Protein AF-A0A520PVX9-F1 (afdb_monomer)

Radius of gyration: 19.93 Å; Cα contacts (8 Å, |Δi|>4): 18; chains: 1; bounding box: 48×31×47 Å

Secondary structure (DSSP, 8-state):
--------TTS--TTTSPPPGGG----HHHHHHHHHHHHTSHHHHHHHHHHHHTS---HHHHHHHHHHHHHHHHHHHHHHHGGG-

Mean predicted aligned error: 12.93 Å

Sequence (85 aa):
MTTIRSRDRRLYNKDLAPTDKKKKNWGWFEIFNVWANDVQSLFGYTLAASLFLTYGLNGWAVFLAILLAGFFIMWLVNLSGAPSV

Structure (mmCIF, N/CA/C/O backbone):
data_AF-A0A520PVX9-F1
#
_entry.id   AF-A0A520PVX9-F1
#
loop_
_atom_site.group_PDB
_atom_site.id
_atom_site.type_symbol
_atom_site.label_atom_id
_atom_site.label_alt_id
_atom_site.label_comp_id
_atom_site.label_asym_id
_atom_site.label_entity_id
_atom_site.label_seq_id
_atom_site.pdbx_PDB_ins_code
_atom_site.Cartn_x
_atom_site.Cartn_y
_atom_site.Cartn_z
_atom_site.occupancy
_atom_site.B_iso_or_equiv
_atom_site.auth_seq_id
_atom_site.auth_comp_id
_atom_site.auth_asym_id
_atom_site.auth_atom_id
_atom_site.pdbx_PDB_model_num
ATOM 1 N N . MET A 1 1 ? -30.773 -9.949 14.777 1.00 38.19 1 MET A N 1
ATOM 2 C CA . MET A 1 1 ? -30.088 -10.146 16.075 1.00 38.19 1 MET A CA 1
ATOM 3 C C . MET A 1 1 ? -29.659 -11.602 16.176 1.00 38.19 1 MET A C 1
ATOM 5 O O . MET A 1 1 ? -30.451 -12.439 16.583 1.00 38.19 1 MET A O 1
ATOM 9 N N . THR A 1 2 ? -28.449 -11.929 15.731 1.00 40.97 2 THR A N 1
ATOM 10 C CA . THR A 1 2 ? -27.914 -13.297 15.777 1.00 40.97 2 THR A CA 1
ATOM 11 C C . THR A 1 2 ? -27.243 -13.515 17.131 1.00 40.97 2 THR A C 1
ATOM 13 O O . THR A 1 2 ? -26.236 -12.894 17.459 1.00 40.97 2 THR A O 1
ATOM 16 N N . THR A 1 3 ? -27.856 -14.353 17.958 1.00 48.44 3 THR A N 1
ATOM 17 C CA . THR A 1 3 ? -27.382 -14.749 19.283 1.00 48.44 3 THR A CA 1
ATOM 18 C C . THR A 1 3 ? -26.178 -15.688 19.147 1.00 48.44 3 THR A C 1
ATOM 20 O O . THR A 1 3 ? -26.309 -16.821 18.692 1.00 48.44 3 THR A O 1
ATOM 23 N N . ILE A 1 4 ? -24.984 -15.219 19.532 1.00 57.56 4 ILE A N 1
ATOM 24 C CA . ILE A 1 4 ? -23.761 -16.040 19.575 1.00 57.56 4 ILE A CA 1
ATOM 25 C C . ILE A 1 4 ? -23.955 -17.138 20.631 1.00 57.56 4 ILE A C 1
ATOM 27 O O . ILE A 1 4 ? -24.020 -16.866 21.832 1.00 57.56 4 ILE A O 1
ATOM 31 N N . ARG A 1 5 ? -24.084 -18.384 20.170 1.00 57.09 5 ARG A N 1
ATOM 32 C CA . ARG A 1 5 ? -24.328 -19.575 20.987 1.00 57.09 5 ARG A CA 1
ATOM 33 C C . ARG A 1 5 ? -22.983 -20.212 21.368 1.00 57.09 5 ARG A C 1
ATOM 35 O O . ARG A 1 5 ? -22.202 -20.556 20.494 1.00 57.09 5 ARG A O 1
ATOM 42 N N . SER A 1 6 ? -22.782 -20.401 22.674 1.00 50.53 6 SER A N 1
ATOM 43 C CA . SER A 1 6 ? -21.676 -21.121 23.334 1.00 50.53 6 SER A CA 1
ATOM 44 C C . SER A 1 6 ? -20.309 -20.413 23.397 1.00 50.53 6 SER A C 1
ATOM 46 O O . SER A 1 6 ? -19.488 -20.497 22.492 1.00 50.53 6 SER A O 1
ATOM 48 N N . ARG A 1 7 ? -20.040 -19.742 24.529 1.00 56.28 7 ARG A N 1
ATOM 49 C CA . ARG A 1 7 ? -18.688 -19.337 24.952 1.00 56.28 7 ARG A CA 1
ATOM 50 C C . ARG A 1 7 ? -18.079 -20.476 25.766 1.00 56.28 7 ARG A C 1
ATOM 52 O O . ARG A 1 7 ? -18.406 -20.618 26.945 1.00 56.28 7 ARG A O 1
ATOM 59 N N . ASP A 1 8 ? -17.194 -21.262 25.168 1.00 54.44 8 ASP A N 1
ATOM 60 C CA . ASP A 1 8 ? -16.367 -22.194 25.933 1.00 54.44 8 ASP A CA 1
ATOM 61 C C . ASP A 1 8 ? -15.470 -21.402 26.897 1.00 54.44 8 ASP A C 1
ATOM 63 O O . ASP A 1 8 ? -14.631 -20.601 26.480 1.00 54.44 8 ASP A O 1
ATOM 67 N N . ARG A 1 9 ? -15.635 -21.610 28.212 1.00 53.84 9 ARG A N 1
ATOM 68 C CA . ARG A 1 9 ? -14.879 -20.892 29.263 1.00 53.84 9 ARG A CA 1
ATOM 69 C C . ARG A 1 9 ? -13.359 -21.079 29.164 1.00 53.84 9 ARG A C 1
ATOM 71 O O . ARG A 1 9 ? -12.626 -20.306 29.768 1.00 53.84 9 ARG A O 1
ATOM 78 N N . ARG A 1 10 ? -12.887 -22.083 28.416 1.00 54.56 10 ARG A N 1
ATOM 79 C CA . ARG A 1 10 ? -11.461 -22.374 28.188 1.00 54.56 10 ARG A CA 1
ATOM 80 C C . ARG A 1 10 ? -10.803 -21.522 27.096 1.00 54.56 10 ARG A C 1
ATOM 82 O O . ARG A 1 10 ? -9.583 -21.525 27.014 1.00 54.56 10 ARG A O 1
ATOM 89 N N . LEU A 1 11 ? -11.578 -20.795 26.288 1.00 55.41 11 LEU A N 1
ATOM 90 C CA . LEU A 1 11 ? -11.079 -19.974 25.170 1.00 55.41 11 LEU A CA 1
ATOM 91 C C . LEU A 1 11 ? -11.204 -18.461 25.419 1.00 55.41 11 LEU A C 1
ATOM 93 O O . LEU A 1 11 ? -10.915 -17.660 24.535 1.00 55.41 11 LEU A O 1
ATOM 97 N N . TYR A 1 12 ? -11.626 -18.050 26.617 1.00 53.75 12 TYR A N 1
ATOM 98 C CA . TYR A 1 12 ? -11.755 -16.642 26.985 1.00 53.75 12 TYR A CA 1
ATOM 99 C C . TYR A 1 12 ? -10.576 -16.212 27.872 1.00 53.75 12 TYR A C 1
ATOM 101 O O . TYR A 1 12 ? -10.594 -16.439 29.081 1.00 53.75 12 TYR A O 1
ATOM 109 N N . ASN A 1 13 ? -9.547 -15.601 27.274 1.00 61.97 13 ASN A N 1
ATOM 110 C CA . ASN A 1 13 ? -8.453 -14.942 27.999 1.00 61.97 13 ASN A CA 1
ATOM 111 C C . ASN A 1 13 ? -8.724 -13.428 28.111 1.00 61.97 13 ASN A C 1
ATOM 113 O O . ASN A 1 13 ? -9.380 -12.856 27.242 1.00 61.97 13 ASN A O 1
ATOM 117 N N . LYS A 1 14 ? -8.200 -12.748 29.139 1.00 57.06 14 LYS A N 1
ATOM 118 C CA . LYS A 1 14 ? -8.286 -11.276 29.246 1.00 57.06 14 LYS A CA 1
ATOM 119 C C . LYS A 1 14 ? -7.575 -10.564 28.086 1.00 57.06 14 LYS A C 1
ATOM 121 O O . LYS A 1 14 ? -7.999 -9.473 27.728 1.00 57.06 14 LYS A O 1
ATOM 126 N N . ASP A 1 15 ? -6.591 -11.214 27.463 1.00 57.38 15 ASP A N 1
ATOM 127 C CA . ASP A 1 15 ? -5.907 -10.731 26.250 1.00 57.38 15 ASP A CA 1
ATOM 128 C C . ASP A 1 15 ? -6.709 -10.976 24.958 1.00 57.38 15 ASP A C 1
ATOM 130 O O . ASP A 1 15 ? -6.461 -10.344 23.937 1.00 57.38 15 ASP A O 1
ATOM 134 N N . LEU A 1 16 ? -7.680 -11.896 25.006 1.00 55.00 16 LEU A N 1
ATOM 135 C CA . LEU A 1 16 ? -8.637 -12.192 23.929 1.00 55.00 16 LEU A CA 1
ATOM 136 C C . LEU A 1 16 ? -9.951 -11.418 24.101 1.00 55.00 16 LEU A C 1
ATOM 138 O O . LEU A 1 16 ? -10.806 -11.438 23.214 1.00 55.00 16 LEU A O 1
ATOM 142 N N . ALA A 1 17 ? -10.150 -10.776 25.257 1.00 59.62 17 ALA A N 1
ATOM 143 C CA . ALA A 1 17 ? -11.311 -9.940 25.483 1.00 59.62 17 ALA A CA 1
ATOM 144 C C . ALA A 1 17 ? -11.250 -8.761 24.496 1.00 59.62 17 ALA A C 1
ATOM 146 O O . ALA A 1 17 ? -10.207 -8.112 24.395 1.00 59.62 17 ALA A O 1
ATOM 147 N N . PRO A 1 18 ? -12.337 -8.479 23.756 1.00 56.34 18 PRO A N 1
ATOM 148 C CA . PRO A 1 18 ? -12.350 -7.408 22.772 1.00 56.34 18 PRO A CA 1
ATOM 149 C C . PRO A 1 18 ? -11.942 -6.095 23.436 1.00 56.34 18 PRO A C 1
ATOM 151 O O . PRO A 1 18 ? -12.480 -5.720 24.481 1.00 56.34 18 PRO A O 1
ATOM 154 N N . THR A 1 19 ? -10.965 -5.419 22.833 1.00 54.84 19 THR A N 1
ATOM 155 C CA . THR A 1 19 ? -10.415 -4.168 23.343 1.00 54.84 19 THR A CA 1
ATOM 156 C C . THR A 1 19 ? -11.546 -3.164 23.536 1.00 54.84 19 THR A C 1
ATOM 158 O O . THR A 1 19 ? -12.296 -2.866 22.605 1.00 54.84 19 THR A O 1
ATOM 161 N N . ASP A 1 20 ? -11.684 -2.669 24.766 1.00 55.34 20 ASP A N 1
ATOM 162 C CA . ASP A 1 20 ? -12.733 -1.727 25.143 1.00 55.34 20 ASP A CA 1
ATOM 163 C C . ASP A 1 20 ? -12.719 -0.519 24.189 1.00 55.34 20 ASP A C 1
ATOM 165 O O . ASP A 1 20 ? -11.644 -0.005 23.864 1.00 55.34 20 ASP A O 1
ATOM 169 N N . LYS A 1 21 ? -13.885 -0.046 23.723 1.00 55.31 21 LYS A N 1
ATOM 170 C CA . LYS A 1 21 ? -13.980 1.013 22.688 1.00 55.31 21 LYS A CA 1
ATOM 171 C C . LYS A 1 21 ? -13.219 2.290 23.082 1.00 55.31 21 LYS A C 1
ATOM 173 O O . LYS A 1 21 ? -12.768 3.023 22.211 1.00 55.31 21 LYS A O 1
ATOM 178 N N . LYS A 1 22 ? -13.025 2.515 24.387 1.00 57.41 22 LYS A N 1
ATOM 179 C CA . LYS A 1 22 ? -12.249 3.623 24.975 1.00 57.41 22 LYS A CA 1
ATOM 180 C C . LYS A 1 22 ? -10.723 3.487 24.858 1.00 57.41 22 LYS A C 1
ATOM 182 O O . LYS A 1 22 ? -10.023 4.459 25.100 1.00 57.41 22 LYS A O 1
ATOM 187 N N . LYS A 1 23 ? -10.202 2.301 24.530 1.00 57.81 23 LYS A N 1
ATOM 188 C CA . LYS A 1 23 ? -8.767 2.032 24.318 1.00 57.81 23 LYS A CA 1
ATOM 189 C C . LYS A 1 23 ? -8.391 1.936 22.836 1.00 57.81 23 LYS A C 1
ATOM 191 O O . LYS A 1 23 ? -7.225 1.722 22.511 1.00 57.81 23 LYS A O 1
ATOM 196 N N . LYS A 1 24 ? -9.361 2.082 21.928 1.00 59.69 24 LYS A N 1
ATOM 197 C CA . LYS A 1 24 ? -9.142 2.066 20.479 1.00 59.69 24 LYS A CA 1
ATOM 198 C C . LYS A 1 24 ? -8.649 3.446 20.018 1.00 59.69 24 LYS A C 1
ATOM 200 O O . LYS A 1 24 ? -9.350 4.154 19.310 1.00 59.69 24 LYS A O 1
ATOM 205 N N . ASN A 1 25 ? -7.430 3.808 20.415 1.00 63.53 25 ASN A N 1
ATOM 206 C CA . ASN A 1 25 ? -6.769 5.067 20.038 1.00 63.53 25 ASN A CA 1
ATOM 207 C C . ASN A 1 25 ? -6.157 5.016 18.627 1.00 63.53 25 ASN A C 1
ATOM 209 O O . ASN A 1 25 ? -5.206 5.723 18.338 1.00 63.53 25 ASN A O 1
ATOM 213 N N . TRP A 1 26 ? -6.660 4.137 17.761 1.00 63.75 26 TRP A N 1
ATOM 214 C CA . TRP A 1 26 ? -6.161 3.996 16.399 1.00 63.75 26 TRP A CA 1
ATOM 215 C C . TRP A 1 26 ? -6.880 5.010 15.518 1.00 63.75 26 TRP A C 1
ATOM 217 O O . TRP A 1 26 ? -7.940 4.722 14.957 1.00 63.75 26 TRP A O 1
ATOM 227 N N . GLY A 1 27 ? -6.340 6.220 15.469 1.00 72.75 27 GLY A N 1
ATOM 228 C CA . GLY A 1 27 ? -6.696 7.220 14.485 1.00 72.75 27 GLY A CA 1
ATOM 229 C C . GLY A 1 27 ? -6.052 6.927 13.132 1.00 72.75 27 GLY A C 1
ATOM 230 O O . GLY A 1 27 ? -5.325 5.953 12.924 1.00 72.75 27 GLY A O 1
ATOM 231 N N . TRP A 1 28 ? -6.339 7.803 12.175 1.00 74.31 28 TRP A N 1
ATOM 232 C CA . TRP A 1 28 ? -5.786 7.704 10.826 1.00 74.31 28 TRP A CA 1
ATOM 233 C C . TRP A 1 28 ? -4.256 7.875 10.806 1.00 74.31 28 TRP A C 1
ATOM 235 O O . TRP A 1 28 ? -3.588 7.274 9.969 1.00 74.31 28 TRP A O 1
ATOM 245 N N . PHE A 1 29 ? -3.696 8.628 11.761 1.00 77.00 29 PHE A N 1
ATOM 246 C CA . PHE A 1 29 ? -2.253 8.848 11.865 1.00 77.00 29 PHE A CA 1
ATOM 247 C C . PHE A 1 29 ? -1.505 7.599 12.346 1.00 77.00 29 PHE A C 1
ATOM 249 O O . PHE A 1 29 ? -0.490 7.240 11.757 1.00 77.00 29 PHE A O 1
ATOM 256 N N . GLU A 1 30 ? -2.014 6.888 13.358 1.00 79.81 30 GLU A N 1
ATOM 257 C CA . GLU A 1 30 ? -1.422 5.623 13.805 1.00 79.81 30 GLU A CA 1
ATOM 258 C C . GLU A 1 30 ? -1.472 4.566 12.695 1.00 79.81 30 GLU A C 1
ATOM 260 O O . GLU A 1 30 ? -0.490 3.860 12.470 1.00 79.81 30 GLU A O 1
ATOM 265 N N . ILE A 1 31 ? -2.583 4.497 11.951 1.00 79.81 31 ILE A N 1
ATOM 266 C CA . ILE A 1 31 ? -2.734 3.584 10.808 1.00 79.81 31 ILE A CA 1
ATOM 267 C C . ILE A 1 31 ? -1.745 3.942 9.693 1.00 79.81 31 ILE A C 1
ATOM 269 O O . ILE A 1 31 ? -1.068 3.052 9.180 1.00 79.81 31 ILE A O 1
ATOM 273 N N . PHE A 1 32 ? -1.620 5.227 9.342 1.00 81.12 32 PHE A N 1
ATOM 274 C CA . PHE A 1 32 ? -0.643 5.685 8.354 1.00 81.12 32 PHE A CA 1
ATOM 275 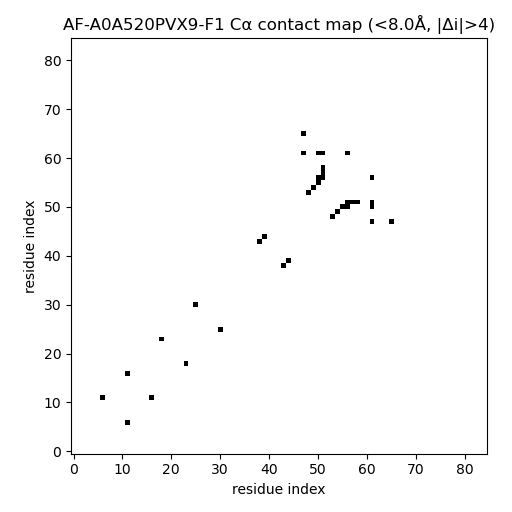C C . PHE A 1 32 ? 0.786 5.353 8.783 1.00 81.12 32 PHE A C 1
ATOM 277 O O . PHE A 1 32 ? 1.571 4.894 7.964 1.00 81.12 32 PHE A O 1
ATOM 284 N N . ASN A 1 33 ? 1.117 5.533 10.061 1.00 82.75 33 ASN A N 1
ATOM 285 C CA . ASN A 1 33 ? 2.460 5.277 10.567 1.00 82.75 33 ASN A CA 1
ATOM 286 C C . ASN A 1 33 ? 2.823 3.782 10.524 1.00 82.75 33 ASN A C 1
ATOM 288 O O . ASN A 1 33 ? 3.938 3.429 10.150 1.00 82.75 33 ASN A O 1
ATOM 292 N N . VAL A 1 34 ? 1.875 2.894 10.846 1.00 82.12 34 VAL A N 1
ATOM 293 C CA . VAL A 1 34 ? 2.073 1.440 10.711 1.00 82.12 34 VAL A CA 1
ATOM 294 C C . VAL A 1 34 ? 2.257 1.045 9.246 1.00 82.12 34 VAL A C 1
ATOM 296 O O . VAL A 1 34 ? 3.181 0.304 8.930 1.00 82.12 34 VAL A O 1
ATOM 299 N N . TRP A 1 35 ? 1.438 1.586 8.343 1.00 80.56 35 TRP A N 1
ATOM 300 C CA . TRP A 1 35 ? 1.578 1.349 6.904 1.00 80.56 35 TRP A CA 1
ATOM 301 C C . TRP A 1 35 ? 2.887 1.895 6.333 1.00 80.56 35 TRP A C 1
ATOM 303 O O . TRP A 1 35 ? 3.542 1.223 5.544 1.00 80.56 35 TRP A O 1
ATOM 313 N N . ALA A 1 36 ? 3.296 3.097 6.735 1.00 81.38 36 ALA A N 1
ATOM 314 C CA . ALA A 1 36 ? 4.556 3.692 6.308 1.00 81.38 36 ALA A CA 1
ATOM 315 C C . ALA A 1 36 ? 5.754 2.850 6.771 1.00 81.38 36 ALA A C 1
ATOM 317 O O . ALA A 1 36 ? 6.697 2.659 6.006 1.00 81.38 36 ALA A O 1
ATOM 318 N N . ASN A 1 37 ? 5.695 2.301 7.989 1.00 81.75 37 ASN A N 1
ATOM 319 C CA . ASN A 1 37 ? 6.713 1.386 8.495 1.00 81.75 37 ASN A CA 1
AT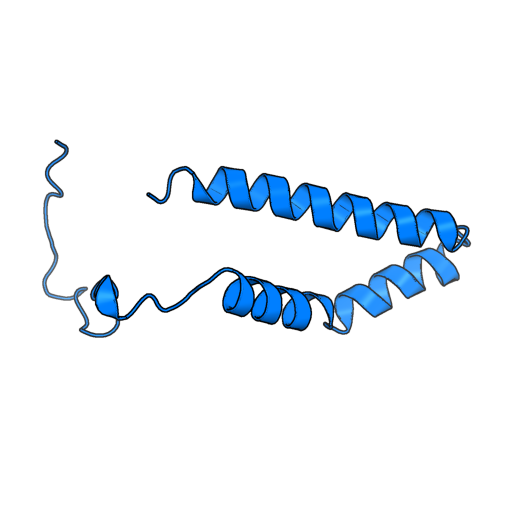OM 320 C C . ASN A 1 37 ? 6.753 0.066 7.703 1.00 81.75 37 ASN A C 1
ATOM 322 O O . ASN A 1 37 ? 7.839 -0.394 7.359 1.00 81.75 37 ASN A O 1
ATOM 326 N N . ASP A 1 38 ? 5.591 -0.493 7.355 1.00 81.56 38 ASP A N 1
ATOM 327 C CA . ASP A 1 38 ? 5.481 -1.710 6.538 1.00 81.56 38 ASP A CA 1
ATOM 328 C C . ASP A 1 38 ? 6.041 -1.511 5.117 1.00 81.56 38 ASP A C 1
ATOM 330 O O . ASP A 1 38 ? 6.834 -2.316 4.624 1.00 81.56 38 ASP A O 1
ATOM 334 N N . VAL A 1 39 ? 5.729 -0.376 4.482 1.00 75.88 39 VAL A N 1
ATOM 335 C CA . VAL A 1 39 ? 6.259 -0.004 3.157 1.00 75.88 39 VAL A CA 1
ATOM 336 C C . VAL A 1 39 ? 7.775 0.216 3.185 1.00 75.88 39 VAL A C 1
ATOM 338 O O . VAL A 1 39 ? 8.452 -0.066 2.196 1.00 75.88 39 VAL A O 1
ATOM 341 N N . GLN A 1 40 ? 8.335 0.652 4.317 1.00 76.81 40 GLN A N 1
ATOM 342 C CA . 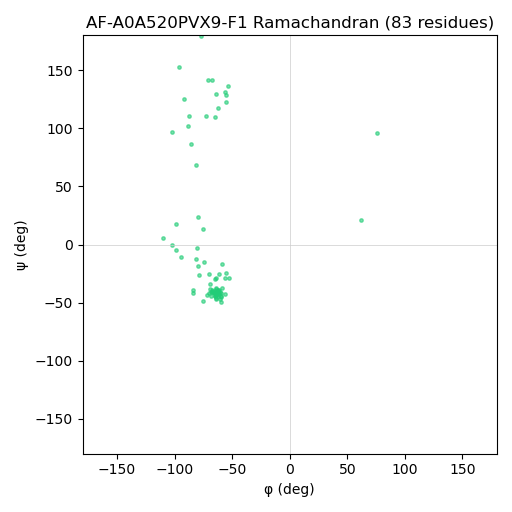GLN A 1 40 ? 9.782 0.787 4.523 1.00 76.81 40 GLN A CA 1
ATOM 343 C C . GLN A 1 40 ? 10.494 -0.567 4.736 1.00 76.81 40 GLN A C 1
ATOM 345 O O . GLN A 1 40 ? 11.653 -0.617 5.155 1.00 76.81 40 GLN A O 1
ATOM 350 N N . SER A 1 41 ? 9.829 -1.688 4.457 1.00 77.75 41 SER A N 1
ATOM 351 C CA . SER A 1 41 ? 10.453 -3.004 4.452 1.00 77.75 41 SER A CA 1
ATOM 352 C C . SER A 1 41 ? 11.402 -3.177 3.263 1.00 77.75 41 SER A C 1
ATOM 354 O O . SER A 1 41 ? 11.115 -2.785 2.129 1.00 77.75 41 SER A O 1
ATOM 356 N N . LEU A 1 42 ? 12.530 -3.857 3.507 1.00 72.06 42 LEU A N 1
ATOM 357 C CA . LEU A 1 42 ? 13.532 -4.192 2.487 1.00 72.06 42 LEU A CA 1
ATOM 358 C C . LEU A 1 42 ? 12.926 -4.909 1.271 1.00 72.06 42 LEU A C 1
ATOM 360 O O . LEU A 1 42 ? 13.437 -4.768 0.164 1.00 72.06 42 LEU A O 1
ATOM 364 N N . PHE A 1 43 ? 11.833 -5.648 1.472 1.00 76.00 43 PHE A N 1
ATOM 365 C CA . PHE A 1 43 ? 11.140 -6.396 0.428 1.00 76.00 43 PHE A CA 1
ATOM 366 C C . PHE A 1 43 ? 10.602 -5.503 -0.701 1.00 76.00 43 PHE A C 1
ATOM 368 O O . PHE A 1 43 ? 10.727 -5.847 -1.875 1.00 76.00 43 PHE A O 1
ATOM 375 N N . GLY A 1 44 ? 10.047 -4.331 -0.372 1.00 74.75 44 GLY A N 1
ATOM 376 C CA . GLY A 1 44 ? 9.553 -3.389 -1.379 1.00 74.75 44 GLY A CA 1
ATOM 377 C C . GLY A 1 44 ? 10.692 -2.812 -2.221 1.00 74.75 44 GLY A C 1
ATOM 378 O O . GLY A 1 44 ? 10.593 -2.727 -3.446 1.00 74.75 44 GLY A O 1
ATOM 379 N N . TYR A 1 45 ? 11.814 -2.489 -1.573 1.00 81.69 45 TYR A N 1
ATOM 380 C CA . TYR A 1 45 ? 12.997 -1.957 -2.246 1.00 81.69 45 TYR A CA 1
ATOM 381 C C . TYR A 1 45 ? 13.679 -2.994 -3.141 1.00 81.69 45 TYR A C 1
ATOM 383 O O . TYR A 1 45 ? 14.065 -2.663 -4.261 1.00 81.69 45 TYR A O 1
ATOM 391 N N . THR A 1 46 ? 13.796 -4.251 -2.703 1.00 80.81 46 THR A N 1
ATOM 392 C CA . THR 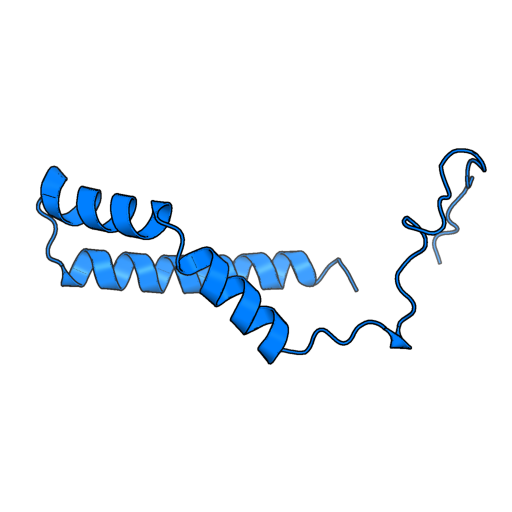A 1 46 ? 14.372 -5.325 -3.528 1.00 80.81 46 THR A CA 1
ATOM 393 C C . THR A 1 46 ? 13.466 -5.691 -4.703 1.00 80.81 46 THR A C 1
ATOM 395 O O . THR A 1 46 ? 13.959 -5.970 -5.797 1.00 80.81 46 THR A O 1
ATOM 398 N N . LEU A 1 47 ? 12.144 -5.614 -4.534 1.00 80.19 47 LEU A N 1
ATOM 399 C CA . LEU A 1 47 ? 11.187 -5.820 -5.619 1.00 80.19 47 LEU A CA 1
ATOM 400 C C . LEU A 1 47 ? 11.249 -4.687 -6.657 1.00 80.19 47 LEU A C 1
ATOM 402 O O . LEU A 1 47 ? 11.336 -4.959 -7.853 1.00 80.19 47 LEU A O 1
ATOM 406 N N . ALA A 1 48 ? 11.309 -3.426 -6.224 1.00 79.31 48 ALA A N 1
ATOM 407 C CA . ALA A 1 48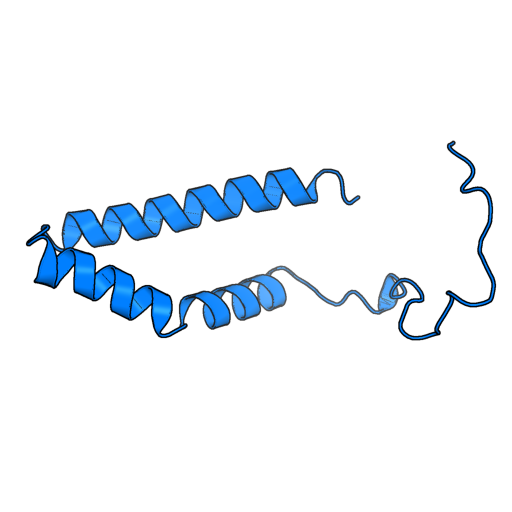 ? 11.496 -2.286 -7.125 1.00 79.31 48 ALA A CA 1
ATOM 408 C C . ALA A 1 48 ? 12.844 -2.356 -7.865 1.00 79.31 48 ALA A C 1
ATOM 410 O O . ALA A 1 48 ? 12.905 -2.158 -9.080 1.00 79.31 48 ALA A O 1
ATOM 411 N N . ALA A 1 49 ? 13.917 -2.692 -7.142 1.00 80.50 49 ALA A N 1
ATOM 412 C CA . ALA A 1 49 ? 15.248 -2.849 -7.710 1.00 80.50 49 ALA A CA 1
ATOM 413 C C . ALA A 1 49 ? 15.310 -4.002 -8.718 1.00 80.50 49 ALA A C 1
ATOM 415 O O . ALA A 1 49 ? 15.926 -3.841 -9.762 1.00 80.50 49 ALA A O 1
ATOM 416 N N . SER A 1 50 ? 14.653 -5.138 -8.464 1.00 81.25 50 SER A N 1
ATOM 417 C CA . SER A 1 50 ? 14.618 -6.252 -9.423 1.00 81.25 50 SER A CA 1
ATOM 418 C C . SER A 1 50 ? 13.798 -5.920 -10.674 1.00 81.25 50 SER A C 1
ATOM 420 O O . SER A 1 50 ? 14.233 -6.225 -11.780 1.00 81.25 50 SER A O 1
ATOM 422 N N . LEU A 1 51 ? 12.674 -5.205 -10.560 1.00 76.31 51 LEU A N 1
ATOM 423 C CA . LEU A 1 51 ? 11.944 -4.719 -11.740 1.00 76.31 51 LEU A CA 1
ATOM 424 C C . LEU A 1 51 ? 12.785 -3.755 -12.588 1.00 76.31 51 LEU A C 1
ATOM 426 O O . LEU A 1 51 ? 12.751 -3.814 -13.815 1.00 76.31 51 LEU A O 1
ATOM 430 N N . PHE A 1 52 ? 13.561 -2.887 -11.944 1.00 76.19 52 PHE A N 1
ATOM 431 C CA . PHE A 1 52 ? 14.409 -1.928 -12.642 1.00 76.19 52 PHE A CA 1
ATOM 432 C C . PHE A 1 52 ? 15.664 -2.581 -13.248 1.00 76.19 52 PHE A C 1
ATOM 434 O O . PHE A 1 52 ? 15.961 -2.383 -14.422 1.00 76.19 52 PHE A O 1
ATOM 441 N N . LEU A 1 53 ? 16.385 -3.389 -12.467 1.00 73.31 53 LEU A N 1
ATOM 442 C CA . LEU A 1 53 ? 17.675 -3.975 -12.843 1.00 73.31 53 LEU A CA 1
ATOM 443 C C . LEU A 1 53 ? 17.534 -5.260 -13.665 1.00 73.31 53 LEU A C 1
ATOM 445 O O . LEU A 1 53 ? 18.281 -5.454 -14.617 1.00 73.31 53 LEU A O 1
ATOM 449 N N . THR A 1 54 ? 16.608 -6.153 -13.304 1.00 71.12 54 THR A N 1
ATOM 450 C CA . THR A 1 54 ? 16.453 -7.463 -13.960 1.00 71.12 54 THR A CA 1
ATOM 451 C C . THR A 1 54 ? 15.603 -7.370 -15.221 1.00 71.12 54 THR A C 1
ATOM 453 O O . THR A 1 54 ? 15.925 -8.009 -16.217 1.00 71.12 54 THR A O 1
ATOM 456 N N . TYR A 1 55 ? 14.536 -6.567 -15.203 1.00 69.75 55 TYR A N 1
ATOM 457 C CA . TYR A 1 55 ? 13.629 -6.433 -16.348 1.00 69.75 55 TYR A CA 1
ATOM 458 C C . TYR A 1 55 ? 13.909 -5.199 -17.219 1.00 69.75 55 TYR A C 1
ATOM 460 O O . TYR A 1 55 ? 13.262 -5.032 -18.251 1.00 69.75 55 TYR A O 1
ATOM 468 N N . GLY A 1 56 ? 14.856 -4.334 -16.831 1.00 70.62 56 GLY A N 1
ATOM 469 C CA . GLY A 1 56 ? 15.230 -3.143 -17.604 1.00 70.62 56 GLY A CA 1
ATOM 470 C C . GLY A 1 56 ? 14.085 -2.140 -17.792 1.00 70.62 56 GLY A C 1
ATOM 471 O O . GLY A 1 56 ? 14.106 -1.348 -18.736 1.00 70.62 56 GLY A O 1
ATOM 472 N N . LEU A 1 57 ? 13.057 -2.192 -16.937 1.00 74.69 57 LEU A N 1
ATOM 473 C CA . LEU A 1 57 ? 11.898 -1.309 -17.023 1.00 74.69 57 LEU A CA 1
ATOM 474 C C . LEU A 1 57 ? 12.289 0.134 -16.702 1.00 74.69 57 LEU A C 1
ATOM 476 O O . LEU A 1 57 ? 13.058 0.406 -15.782 1.00 74.69 57 LEU A O 1
ATOM 480 N N . ASN A 1 58 ? 11.688 1.077 -17.431 1.00 78.62 58 ASN A N 1
ATOM 481 C CA . ASN A 1 58 ? 11.847 2.502 -17.162 1.00 78.62 58 ASN A CA 1
ATOM 482 C C . ASN A 1 58 ? 11.436 2.804 -15.707 1.00 78.62 58 ASN A C 1
ATOM 484 O O . ASN A 1 58 ? 10.358 2.393 -15.274 1.00 78.62 58 ASN A O 1
ATOM 488 N N . GLY A 1 59 ? 12.267 3.538 -14.960 1.00 77.69 59 GLY A N 1
ATOM 489 C CA . GLY A 1 59 ? 12.031 3.844 -13.542 1.00 77.69 59 GLY A CA 1
ATOM 490 C C . GLY A 1 59 ? 10.681 4.522 -13.292 1.00 77.69 59 GLY A C 1
ATOM 491 O O . GLY A 1 59 ? 10.045 4.279 -12.270 1.00 77.69 59 GLY A O 1
ATOM 492 N N . TRP A 1 60 ? 10.179 5.272 -14.276 1.00 82.50 60 TRP A N 1
ATOM 493 C CA . TRP A 1 60 ? 8.830 5.842 -14.260 1.00 82.50 60 TRP A CA 1
ATOM 494 C C . TRP A 1 60 ? 7.711 4.794 -14.272 1.00 82.50 60 TRP A C 1
ATOM 496 O O . TRP A 1 60 ? 6.704 4.969 -13.590 1.00 82.50 60 TRP A O 1
ATOM 506 N N . ALA A 1 61 ? 7.881 3.696 -15.012 1.00 83.56 61 ALA A N 1
ATOM 507 C CA . ALA A 1 61 ? 6.906 2.610 -15.061 1.00 83.56 61 ALA A CA 1
ATOM 508 C C . ALA A 1 61 ? 6.869 1.841 -13.734 1.00 83.56 61 ALA A C 1
ATOM 510 O O . ALA A 1 61 ? 5.790 1.553 -13.224 1.00 83.56 61 ALA A O 1
ATOM 511 N N . VAL A 1 62 ? 8.038 1.571 -13.143 1.00 83.31 62 VAL A N 1
ATOM 512 C CA . VAL A 1 62 ? 8.140 0.925 -11.824 1.00 83.31 62 VAL A CA 1
ATOM 513 C C . VAL A 1 62 ? 7.524 1.814 -10.742 1.00 83.31 62 VAL A C 1
ATOM 515 O O . VAL A 1 62 ? 6.742 1.339 -9.922 1.00 83.31 62 VAL A O 1
ATOM 518 N N . PHE A 1 63 ? 7.802 3.118 -10.782 1.00 83.69 63 PHE A N 1
ATOM 519 C CA . PHE A 1 63 ? 7.217 4.091 -9.863 1.00 83.69 63 PHE A CA 1
ATOM 52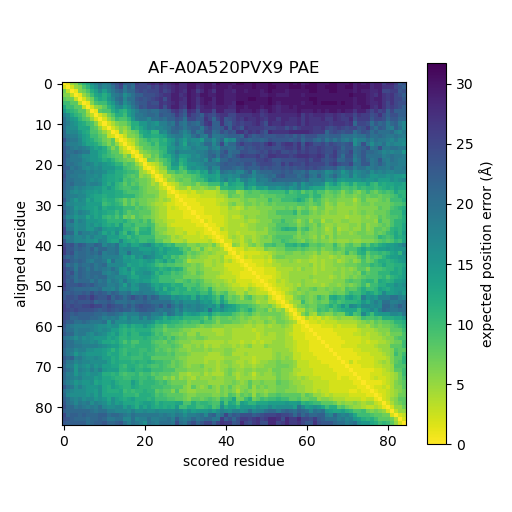0 C C . PHE A 1 63 ? 5.685 4.128 -9.950 1.00 83.69 63 PHE A C 1
ATOM 522 O O . PHE A 1 63 ? 5.003 4.006 -8.932 1.00 83.69 63 PHE A O 1
ATOM 529 N N . LEU A 1 64 ? 5.133 4.225 -11.164 1.00 87.75 64 LEU A N 1
ATOM 530 C CA . LEU A 1 64 ? 3.685 4.189 -11.379 1.00 87.7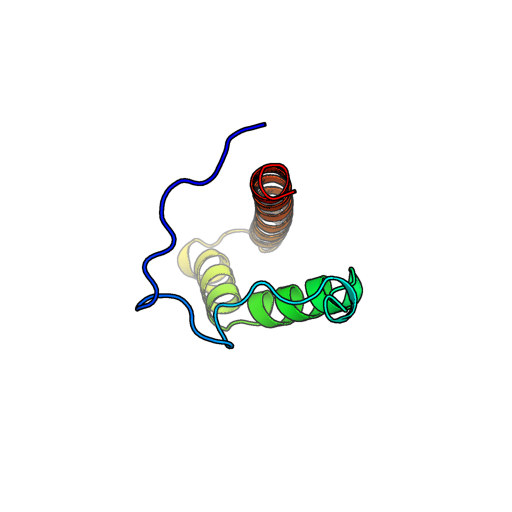5 64 LEU A CA 1
ATOM 531 C C . LEU A 1 64 ? 3.068 2.858 -10.938 1.00 87.75 64 LEU A C 1
ATOM 533 O O . LEU A 1 64 ? 2.005 2.862 -10.321 1.00 87.75 64 LEU A O 1
ATOM 537 N N . ALA A 1 65 ? 3.730 1.730 -11.202 1.00 85.56 65 ALA A N 1
ATOM 538 C CA . ALA A 1 65 ? 3.254 0.417 -10.780 1.00 85.56 65 ALA A CA 1
ATOM 539 C C . ALA A 1 65 ? 3.148 0.308 -9.250 1.00 85.56 65 ALA A C 1
ATOM 541 O O . ALA A 1 65 ? 2.143 -0.187 -8.746 1.00 85.56 65 ALA A O 1
ATOM 542 N N . ILE A 1 66 ? 4.137 0.820 -8.508 1.00 83.88 66 ILE A N 1
ATOM 543 C CA . ILE A 1 66 ? 4.130 0.810 -7.036 1.00 83.88 66 ILE A CA 1
ATOM 544 C C . ILE A 1 66 ? 3.037 1.735 -6.485 1.00 83.88 66 ILE A C 1
ATOM 546 O O . ILE A 1 66 ? 2.323 1.350 -5.559 1.00 83.88 66 ILE A O 1
ATOM 550 N N . LEU A 1 67 ? 2.846 2.920 -7.077 1.00 85.19 67 LEU A N 1
ATOM 551 C CA . LEU A 1 67 ? 1.757 3.826 -6.695 1.00 85.19 67 LEU A CA 1
ATOM 552 C C . LEU A 1 67 ? 0.377 3.189 -6.903 1.00 85.19 67 LEU A C 1
ATOM 554 O O . LEU A 1 67 ? -0.472 3.237 -6.011 1.00 85.19 67 LEU A O 1
ATOM 558 N N . LEU A 1 68 ? 0.159 2.565 -8.063 1.00 89.12 68 LEU A N 1
ATOM 559 C CA . LEU A 1 68 ? -1.094 1.880 -8.378 1.00 89.12 68 LEU A CA 1
ATOM 560 C C . LEU A 1 68 ? -1.327 0.679 -7.459 1.00 89.12 68 LEU A C 1
ATOM 562 O O . LEU A 1 68 ? -2.442 0.502 -6.969 1.00 89.12 68 LEU A O 1
ATOM 566 N N . ALA A 1 69 ? -0.287 -0.109 -7.178 1.00 86.38 69 ALA A N 1
ATOM 567 C CA . ALA A 1 69 ? -0.364 -1.225 -6.241 1.00 86.38 69 ALA A CA 1
ATOM 568 C C . ALA A 1 69 ? -0.762 -0.753 -4.833 1.00 86.38 69 ALA A C 1
ATOM 570 O O . ALA A 1 69 ? -1.673 -1.325 -4.236 1.00 86.38 69 ALA A O 1
ATOM 571 N N . GLY A 1 70 ? -0.157 0.329 -4.329 1.00 85.00 70 GLY A N 1
ATOM 572 C CA . GLY A 1 70 ? -0.511 0.912 -3.032 1.00 85.00 70 GLY A CA 1
ATOM 573 C C . GLY A 1 70 ? -1.972 1.369 -2.963 1.00 85.00 70 GLY A C 1
ATOM 574 O O . GLY A 1 70 ? -2.677 1.061 -2.001 1.00 85.00 70 GLY A O 1
ATOM 575 N N . PHE A 1 71 ? -2.465 2.039 -4.010 1.00 85.31 71 PHE A N 1
ATOM 576 C CA . PHE A 1 71 ? -3.867 2.461 -4.086 1.00 85.31 71 PHE A CA 1
ATOM 577 C C . PHE A 1 71 ? -4.832 1.270 -4.144 1.00 85.31 71 PHE A C 1
ATOM 579 O O . PHE A 1 71 ? -5.857 1.258 -3.461 1.00 85.31 71 PHE A O 1
ATOM 586 N N . PHE A 1 72 ? -4.491 0.245 -4.924 1.00 87.69 72 PHE A N 1
ATOM 587 C CA . PHE A 1 72 ? -5.299 -0.961 -5.056 1.00 87.69 72 PHE A CA 1
ATOM 588 C C . PHE A 1 72 ? -5.411 -1.724 -3.732 1.00 87.69 72 PHE A C 1
ATOM 590 O O . PHE A 1 72 ? -6.502 -2.145 -3.348 1.00 87.69 72 PHE A O 1
ATOM 597 N N . ILE A 1 73 ? -4.308 -1.843 -2.990 1.00 85.50 73 ILE A N 1
ATOM 598 C CA . ILE A 1 73 ? -4.309 -2.469 -1.667 1.00 85.50 73 ILE A CA 1
ATOM 599 C C . ILE A 1 73 ? -5.140 -1.644 -0.680 1.00 85.50 73 ILE A C 1
ATOM 601 O O . ILE A 1 73 ? -5.971 -2.216 0.021 1.00 85.50 73 ILE A O 1
ATOM 605 N N . MET A 1 74 ? -4.992 -0.315 -0.659 1.00 82.56 74 MET A N 1
ATOM 606 C CA . MET A 1 74 ? -5.817 0.557 0.188 1.00 82.56 74 MET A CA 1
ATOM 607 C C . MET A 1 74 ? -7.314 0.353 -0.088 1.00 82.56 74 MET A C 1
ATOM 609 O O . MET A 1 74 ? -8.117 0.249 0.838 1.00 82.56 74 MET A O 1
ATOM 613 N N . TRP A 1 75 ? -7.693 0.237 -1.361 1.00 84.00 75 TRP A N 1
ATOM 614 C CA . TRP A 1 75 ? -9.072 -0.031 -1.757 1.00 84.00 75 TRP A CA 1
ATOM 615 C C . TRP A 1 75 ? -9.569 -1.406 -1.283 1.00 84.00 75 TRP A C 1
ATOM 617 O O . TRP A 1 75 ? -10.644 -1.494 -0.686 1.00 84.00 75 TRP A O 1
ATOM 627 N N . LEU A 1 76 ? -8.776 -2.467 -1.472 1.00 84.56 76 LEU A N 1
ATOM 628 C CA . LEU A 1 76 ? -9.108 -3.818 -1.004 1.00 84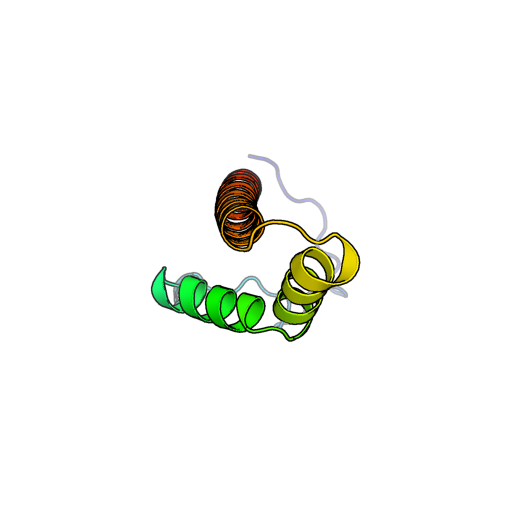.56 76 LEU A CA 1
ATOM 629 C C . LEU A 1 76 ? -9.210 -3.910 0.522 1.00 84.56 76 LEU A C 1
ATOM 631 O O . LEU A 1 76 ? -10.116 -4.558 1.045 1.00 84.56 76 LEU A O 1
ATOM 635 N N . VAL A 1 77 ? -8.311 -3.250 1.250 1.00 80.62 77 VAL A N 1
ATOM 636 C CA . VAL A 1 77 ? -8.329 -3.220 2.718 1.00 80.62 77 VAL A CA 1
ATOM 637 C C . VAL A 1 77 ? -9.553 -2.461 3.219 1.00 80.62 77 VAL A C 1
ATOM 639 O O . VAL A 1 77 ? -10.209 -2.921 4.151 1.00 80.62 77 VAL A O 1
ATOM 642 N N . ASN A 1 78 ? -9.924 -1.352 2.575 1.00 78.38 78 ASN A N 1
ATOM 643 C CA . ASN A 1 78 ? -11.143 -0.621 2.919 1.00 78.38 78 ASN A CA 1
ATOM 644 C C . ASN A 1 78 ? -12.409 -1.468 2.669 1.00 78.38 78 ASN A C 1
ATOM 646 O O . ASN A 1 78 ? -13.323 -1.474 3.492 1.00 78.38 78 ASN A O 1
ATOM 650 N N . LEU A 1 79 ? -12.436 -2.260 1.589 1.00 77.75 79 LEU A N 1
ATOM 651 C CA . LEU A 1 79 ? -13.496 -3.244 1.332 1.00 77.75 79 LEU A CA 1
ATOM 652 C C . LEU A 1 79 ? -13.532 -4.360 2.384 1.00 77.75 79 LEU A C 1
ATOM 654 O O . LEU A 1 79 ? -14.610 -4.722 2.847 1.00 77.75 79 LEU A O 1
ATOM 658 N N . SER A 1 80 ? -12.375 -4.888 2.790 1.00 71.94 80 SER A N 1
ATOM 659 C CA . SER A 1 80 ? -12.278 -5.915 3.837 1.00 71.94 80 SER A CA 1
ATOM 660 C C . SER A 1 80 ? -12.599 -5.379 5.235 1.00 71.94 80 SER A C 1
ATOM 662 O O . SER A 1 80 ? -12.999 -6.153 6.103 1.00 71.94 80 SER A O 1
ATOM 664 N N . GLY A 1 81 ? -12.424 -4.078 5.474 1.00 59.41 81 GLY A N 1
ATOM 665 C CA . GLY A 1 81 ? -12.776 -3.412 6.727 1.00 59.41 81 GLY A CA 1
ATOM 666 C C . GLY A 1 81 ? -14.271 -3.111 6.861 1.00 59.41 81 GLY A C 1
ATOM 667 O O . GLY A 1 81 ? -14.783 -3.081 7.978 1.00 59.41 81 GLY A O 1
ATOM 668 N N . ALA A 1 82 ? -14.988 -2.953 5.743 1.00 58.50 82 ALA A N 1
ATOM 669 C CA . ALA A 1 82 ? -16.431 -2.706 5.718 1.00 58.50 82 ALA A CA 1
ATOM 670 C C . ALA A 1 82 ? -17.301 -3.796 6.395 1.00 58.50 82 ALA A C 1
ATOM 672 O O . ALA A 1 82 ? -18.267 -3.427 7.057 1.00 58.50 82 ALA A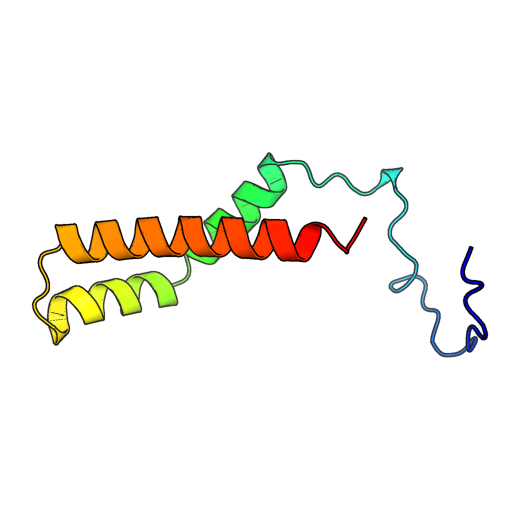 O 1
ATOM 673 N N . PRO A 1 83 ? -17.004 -5.110 6.305 1.00 49.66 83 PRO A N 1
ATOM 674 C CA . PRO A 1 83 ? -17.738 -6.141 7.048 1.00 49.66 83 PRO A CA 1
ATOM 675 C C . PRO A 1 83 ? -17.302 -6.299 8.517 1.00 49.66 83 PRO A C 1
ATOM 677 O O . PRO A 1 83 ? -17.885 -7.114 9.227 1.00 49.66 83 PRO A O 1
ATOM 680 N N . SER A 1 84 ? -16.281 -5.566 8.980 1.00 40.62 84 SER A N 1
ATOM 681 C CA . SER A 1 84 ? -15.738 -5.660 10.346 1.00 40.62 84 SER A CA 1
ATOM 682 C C . SER A 1 84 ? -16.253 -4.560 11.296 1.00 40.62 84 SER A C 1
ATOM 684 O O . SER A 1 84 ? -15.643 -4.329 12.349 1.00 40.62 84 SER A O 1
ATOM 686 N N . VAL A 1 85 ? -17.356 -3.884 10.947 1.00 45.25 85 VAL A N 1
ATOM 687 C CA . VAL A 1 85 ? -18.102 -2.972 11.839 1.00 45.25 85 VAL A CA 1
ATOM 688 C C . VAL A 1 85 ? -19.413 -3.577 12.319 1.00 45.25 85 VAL A C 1
ATOM 690 O O . VAL A 1 85 ? -20.067 -4.293 11.532 1.00 45.25 85 VAL A O 1
#

Foldseek 3Di:
DDDDPDDDPVPDDPVPPPDDPVPCPDDPVNVVVVVVVVCPDPVVVVVLCCCCPVVVDDNVVSVVVVVVVVVVVVVVVVVVCVVVD

Solvent-accessible surface area (backbone atoms only — not comparable to full-atom values): 5345 Å² total; per-residue (Å²): 137,86,78,88,80,79,83,62,79,90,74,67,44,84,89,68,48,77,78,54,81,90,71,65,78,72,48,73,64,56,51,48,51,53,50,54,56,59,61,69,35,67,66,55,55,53,50,53,48,42,46,37,68,73,66,65,44,55,66,68,57,57,51,51,50,53,55,51,50,53,52,52,49,54,51,52,50,54,58,63,48,62,79,74,112

pLDDT: mean 70.64, std 13.32, range [38.19, 89.12]